Protein 2VWF (pdb70)

Structure (mmCIF, N/CA/C/O backbone):
data_2VWF
#
_entry.id   2VWF
#
_cell.length_a   41.166
_cell.length_b   41.166
_cell.length_c   107.915
_cell.angle_alpha   90.00
_cell.angle_beta   90.00
_cell.angle_gamma   120.00
#
_symmetry.space_group_name_H-M   'P 65 2 2'
#
loop_
_entity.id
_entity.type
_entity.pdbx_description
1 polymer 'GROWTH FACTOR RECEPTOR-BOUND PROTEIN 2'
2 polymer 'GRB2-ASSOCIATED-BINDING PROTEIN 2'
3 water water
#
loop_
_atom_site.group_PDB
_atom_site.id
_atom_site.type_symbol
_atom_site.label_atom_id
_atom_site.label_alt_id
_atom_site.label_comp_id
_atom_site.label_asym_id
_atom_site.label_en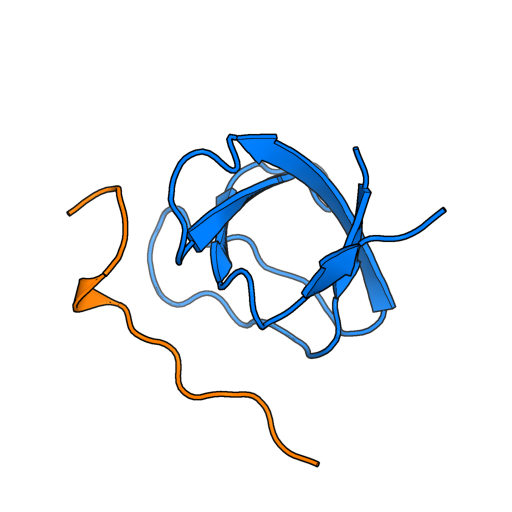tity_id
_atom_site.label_seq_id
_atom_site.pdbx_PDB_ins_code
_atom_site.Cartn_x
_atom_site.Cartn_y
_atom_site.Cartn_z
_atom_site.occupancy
_atom_site.B_iso_or_equiv
_atom_site.auth_seq_id
_atom_site.auth_comp_id
_atom_site.auth_asym_id
_atom_site.auth_atom_id
_atom_site.pdbx_PDB_model_num
ATOM 1 N N . THR A 1 3 ? -1.565 28.494 1.175 1.00 23.04 1 THR A N 1
ATOM 2 C CA . THR A 1 3 ? -2.512 27.534 0.520 1.00 22.14 1 THR A CA 1
ATOM 3 C C . THR A 1 3 ? -2.706 26.294 1.397 1.00 21.68 1 THR A C 1
ATOM 4 O O . THR A 1 3 ? -1.786 25.490 1.585 1.00 21.04 1 THR A O 1
ATOM 8 N N . TYR A 1 4 ? -3.920 26.149 1.901 1.00 19.92 2 TYR A N 1
ATOM 9 C CA . TYR A 1 4 ? -4.254 25.060 2.795 1.00 19.03 2 TYR A CA 1
ATOM 10 C C . TYR A 1 4 ? -5.349 24.178 2.301 1.00 16.67 2 TYR A C 1
ATOM 11 O O . TYR A 1 4 ? -6.266 24.596 1.597 1.00 15.80 2 TYR A O 1
ATOM 20 N N . VAL A 1 5 ? -5.253 22.925 2.711 1.00 13.24 3 VAL A N 1
ATOM 21 C CA . VAL A 1 5 ? -6.275 21.939 2.452 1.00 13.03 3 VAL A CA 1
ATOM 22 C C . VAL A 1 5 ? -6.540 21.225 3.750 1.00 12.53 3 VAL A C 1
ATOM 23 O O . VAL A 1 5 ? -5.767 21.310 4.724 1.00 13.38 3 VAL A O 1
ATOM 27 N N . GLN A 1 6 ? -7.645 20.503 3.782 1.00 12.47 4 GLN A N 1
ATOM 28 C CA . GLN A 1 6 ? -8.006 19.720 4.953 1.00 13.12 4 GLN A CA 1
ATOM 29 C C . GLN A 1 6 ? -8.282 18.283 4.515 1.00 13.08 4 GLN A C 1
ATOM 30 O O . GLN A 1 6 ? -8.927 18.041 3.487 1.00 12.70 4 GLN A O 1
ATOM 36 N N . ALA A 1 7 ? -7.799 17.297 5.280 1.00 12.79 5 ALA A N 1
ATOM 37 C CA . ALA A 1 7 ? -7.939 15.906 4.907 1.00 13.26 5 ALA A CA 1
ATOM 38 C C . ALA A 1 7 ? -9.406 15.480 4.992 1.00 12.51 5 ALA A C 1
ATOM 39 O O . ALA A 1 7 ? -10.057 15.667 6.003 1.00 12.67 5 ALA A O 1
ATOM 41 N N . LEU A 1 8 ? -9.880 14.857 3.938 1.00 12.25 6 LEU A N 1
ATOM 42 C CA . LEU A 1 8 ? -11.220 14.225 3.881 1.00 12.52 6 LEU A CA 1
ATOM 43 C C . LEU A 1 8 ? -11.277 12.820 4.477 1.00 13.35 6 LEU A C 1
ATOM 44 O O . LEU A 1 8 ? -12.347 12.326 4.827 1.00 12.88 6 LEU A O 1
ATOM 49 N N . PHE A 1 9 ? -10.129 12.142 4.487 1.00 12.20 7 PHE A N 1
ATOM 50 C CA . PHE A 1 9 ? -9.978 10.783 4.998 1.00 13.42 7 PHE A CA 1
ATOM 51 C C . PHE A 1 9 ? -8.636 10.700 5.680 1.00 13.73 7 PHE A C 1
ATOM 52 O O . PHE A 1 9 ? -7.769 11.480 5.376 1.00 12.95 7 PHE A O 1
ATOM 60 N N . ASP A 1 10 ? -8.476 9.714 6.564 1.00 13.76 8 ASP A N 1
ATOM 61 C CA . ASP A 1 10 ? -7.111 9.312 6.968 1.00 13.67 8 ASP A CA 1
ATOM 62 C C . ASP A 1 10 ? -6.337 8.843 5.734 1.00 14.49 8 ASP A C 1
ATOM 63 O O . ASP A 1 10 ? -6.889 8.192 4.849 1.00 15.26 8 ASP A O 1
ATOM 68 N N . PHE A 1 11 ? -5.041 9.146 5.685 1.00 12.97 9 PHE A N 1
ATOM 69 C CA . PHE A 1 11 ? -4.135 8.576 4.682 1.00 13.19 9 PHE A CA 1
ATOM 70 C C . PHE A 1 11 ? -3.000 7.895 5.431 1.00 13.66 9 PHE A C 1
ATOM 71 O O . PHE A 1 11 ? -2.267 8.558 6.1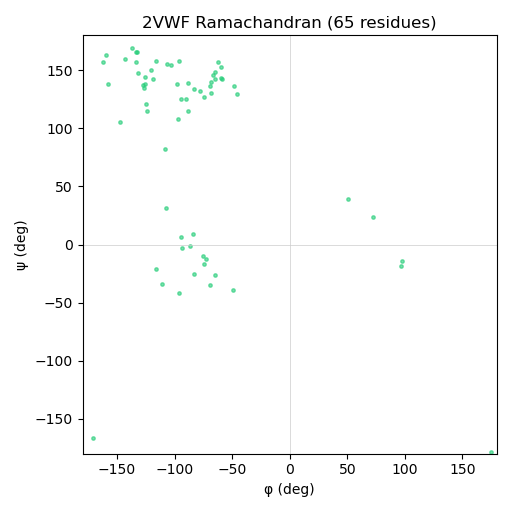69 1.00 13.68 9 PHE A O 1
ATOM 79 N N . ASP A 1 12 ? -2.920 6.570 5.296 1.00 14.82 10 ASP A N 1
ATOM 80 C CA . ASP A 1 12 ? -1.852 5.773 5.904 1.00 14.94 10 ASP A CA 1
ATOM 81 C C . ASP A 1 12 ? -0.790 5.539 4.842 1.00 14.08 10 ASP A C 1
ATOM 82 O O . ASP A 1 12 ? -0.963 4.782 3.876 1.00 14.97 10 ASP A O 1
ATOM 87 N N . PRO A 1 13 ? 0.358 6.222 5.006 1.00 13.75 11 PRO A N 1
ATOM 88 C CA . PRO A 1 13 ? 1.384 6.108 3.999 1.00 14.79 11 PRO A CA 1
ATOM 89 C C . PRO A 1 13 ? 1.999 4.724 3.861 1.00 15.74 11 PRO A C 1
ATOM 90 O O . PRO A 1 13 ? 2.238 4.045 4.858 1.00 16.89 11 PRO A O 1
ATOM 94 N N . GLN A 1 14 ? 2.289 4.351 2.617 1.00 16.18 12 GLN A N 1
ATOM 95 C CA . GLN A 1 14 ? 2.824 3.048 2.305 1.00 17.04 12 GLN A CA 1
ATOM 96 C C . GLN A 1 14 ? 4.225 3.131 1.727 1.00 17.61 12 GLN A C 1
ATOM 97 O O . GLN A 1 14 ? 4.943 2.119 1.739 1.00 18.97 12 GLN A O 1
ATOM 103 N N . GLU A 1 15 ? 4.629 4.275 1.180 1.00 15.48 13 GLU A N 1
ATOM 104 C CA . GLU A 1 15 ? 5.921 4.418 0.479 1.00 16.44 13 GLU A CA 1
ATOM 105 C C . GLU A 1 15 ? 6.622 5.657 0.994 1.00 15.33 13 GLU A C 1
ATOM 106 O O . GLU A 1 15 ? 5.967 6.641 1.361 1.00 15.02 13 GLU A O 1
ATOM 112 N N . ASP A 1 16 ? 7.943 5.620 1.031 1.00 14.89 14 ASP A N 1
ATOM 113 C CA . ASP A 1 16 ? 8.712 6.796 1.363 1.00 15.85 14 ASP A CA 1
ATOM 114 C C . ASP A 1 16 ? 8.192 7.979 0.524 1.00 14.20 14 ASP A C 1
ATOM 115 O O . ASP A 1 16 ? 8.020 7.850 -0.688 1.00 15.15 14 ASP A O 1
ATOM 120 N N . GLY A 1 17 ? 8.037 9.122 1.151 1.00 15.19 15 GLY A N 1
ATOM 121 C CA . GLY A 1 17 ? 7.584 10.292 0.457 1.00 14.36 15 GLY A CA 1
ATOM 122 C C . GLY A 1 17 ? 6.110 10.549 0.610 1.00 14.48 15 GLY A C 1
ATOM 123 O O . GLY A 1 17 ? 5.669 11.683 0.393 1.00 15.82 15 GLY A O 1
ATOM 124 N N . GLU A 1 18 ? 5.371 9.556 1.090 1.00 13.02 16 GLU A N 1
ATOM 125 C CA . GLU A 1 18 ? 3.954 9.737 1.358 1.00 11.63 16 GLU A CA 1
ATOM 126 C C . GLU A 1 18 ? 3.709 10.385 2.740 1.00 12.94 16 GLU A C 1
ATOM 127 O O . GLU A 1 18 ? 4.325 10.006 3.770 1.00 13.36 16 GLU A O 1
ATOM 133 N N . LEU A 1 19 ? 2.836 11.391 2.770 1.00 11.32 17 LEU A N 1
ATOM 134 C CA . LEU A 1 19 ? 2.565 12.164 3.964 1.00 12.01 17 LEU A CA 1
ATOM 135 C C . LEU A 1 19 ? 1.433 11.524 4.729 1.00 12.75 17 LEU A C 1
ATOM 136 O O . LEU A 1 19 ? 0.337 11.349 4.162 1.00 14.80 17 LEU A O 1
ATOM 141 N N . GLY A 1 20 ? 1.662 11.218 6.001 1.00 13.21 18 GLY A N 1
ATOM 142 C CA . GLY A 1 20 ? 0.608 10.687 6.840 1.00 13.85 18 GLY A CA 1
ATOM 143 C C . GLY A 1 20 ? -0.206 11.764 7.521 1.00 14.16 18 GLY A C 1
ATOM 144 O O . GLY A 1 20 ? 0.340 12.749 8.071 1.00 15.23 18 GLY A O 1
ATOM 145 N N . PHE A 1 21 ? -1.510 11.528 7.546 1.00 13.26 19 PHE A N 1
ATOM 146 C CA . PHE A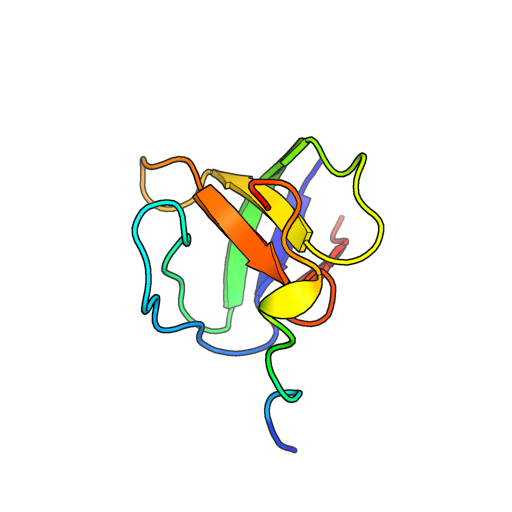 1 21 ? -2.464 12.405 8.209 1.00 13.99 19 PHE A CA 1
ATOM 147 C C . PHE A 1 21 ? -3.758 11.697 8.521 1.00 13.83 19 PHE A C 1
ATOM 148 O O . PHE A 1 21 ? -4.040 10.630 7.999 1.00 13.84 19 PHE A O 1
ATOM 156 N N . ARG A 1 22 ? -4.520 12.314 9.420 1.00 15.52 20 ARG A N 1
ATOM 157 C CA . ARG A 1 22 ? -5.845 11.846 9.762 1.00 15.13 20 ARG A CA 1
ATOM 158 C C . ARG A 1 22 ? -6.894 12.774 9.152 1.00 14.86 20 ARG A C 1
ATOM 159 O O . ARG A 1 22 ? -6.651 13.963 8.926 1.00 13.54 20 ARG A O 1
ATOM 167 N N . ARG A 1 23 ? -8.078 12.217 8.950 1.00 14.09 21 ARG A N 1
ATOM 168 C CA . ARG A 1 23 ? -9.268 13.001 8.571 1.00 14.00 21 ARG A CA 1
ATOM 169 C C . ARG A 1 23 ? -9.359 14.247 9.447 1.00 13.16 21 ARG A C 1
ATOM 170 O O . ARG A 1 23 ? -9.275 14.171 10.681 1.00 13.64 21 ARG A O 1
ATOM 178 N N . GLY A 1 24 ? -9.517 15.397 8.817 1.00 12.70 22 GLY A N 1
ATOM 179 C CA . GLY A 1 24 ? -9.645 16.651 9.520 1.00 13.01 22 GLY A CA 1
ATOM 180 C C . GLY A 1 24 ? -8.384 17.457 9.665 1.00 13.88 22 GLY A C 1
ATOM 181 O O . GLY A 1 24 ? -8.426 18.671 10.014 1.00 14.03 22 GLY A O 1
ATOM 182 N N . ASP A 1 25 ? -7.248 16.818 9.493 1.00 13.91 23 ASP A N 1
ATOM 183 C CA . ASP A 1 25 ? -6.006 17.540 9.587 1.00 13.79 23 ASP A CA 1
ATOM 184 C C . ASP A 1 25 ? -5.858 18.570 8.490 1.00 14.45 23 ASP A C 1
ATOM 185 O O . ASP A 1 25 ? -6.328 18.415 7.375 1.00 13.52 23 ASP A O 1
ATOM 190 N N . PHE A 1 26 ? -5.164 19.645 8.833 1.00 15.69 24 PHE A N 1
ATOM 191 C CA . PHE A 1 26 ? -4.872 20.679 7.857 1.00 15.54 24 PHE A CA 1
ATOM 192 C C . PHE A 1 26 ? -3.481 20.476 7.307 1.00 15.53 24 PHE A C 1
ATOM 193 O O . PHE A 1 26 ? -2.547 20.158 8.048 1.00 16.59 24 PHE A O 1
ATOM 201 N N . ILE A 1 27 ? -3.362 20.657 6.003 1.00 14.35 25 ILE A N 1
ATOM 202 C CA . ILE A 1 27 ? -2.101 20.453 5.324 1.00 14.79 25 ILE A CA 1
ATOM 203 C C . ILE A 1 27 ? -1.777 21.698 4.544 1.00 14.74 25 ILE A C 1
ATOM 204 O O . ILE A 1 27 ? -2.637 22.257 3.834 1.00 14.59 25 ILE A O 1
ATOM 209 N N . HIS A 1 28 ? -0.524 22.117 4.659 1.00 14.07 26 HIS A N 1
ATOM 210 C CA . HIS A 1 28 ? -0.040 23.260 3.949 1.00 15.24 26 HIS A CA 1
ATOM 211 C C . HIS A 1 28 ? 0.470 22.803 2.610 1.00 14.52 26 HIS A C 1
ATOM 212 O O . HIS A 1 28 ? 1.453 22.084 2.552 1.00 12.55 26 HIS A O 1
ATOM 219 N N . VAL A 1 29 ? -0.171 23.236 1.532 1.00 12.59 27 VAL A N 1
ATOM 220 C CA . VAL A 1 29 ? 0.222 22.824 0.194 1.00 13.39 27 VAL A CA 1
ATOM 221 C C . VAL A 1 29 ? 1.507 23.532 -0.229 1.00 14.01 27 VAL A C 1
ATOM 222 O O . VAL A 1 29 ? 1.620 24.751 -0.146 1.00 14.42 27 VAL A O 1
ATOM 226 N N . MET A 1 30 ? 2.483 22.746 -0.649 1.00 12.92 28 MET A N 1
ATOM 227 C CA . MET A 1 30 ? 3.773 23.280 -1.124 1.00 13.36 28 MET A CA 1
ATOM 228 C C . MET A 1 30 ? 4.041 23.112 -2.615 1.00 13.50 28 MET A C 1
ATOM 229 O O . MET A 1 30 ? 4.627 24.000 -3.227 1.00 13.90 28 MET A O 1
ATOM 234 N N . ASP A 1 31 ? 3.574 22.023 -3.219 1.00 11.92 29 ASP A N 1
ATOM 235 C CA . ASP A 1 31 ? 3.669 21.866 -4.671 1.00 12.44 29 ASP A CA 1
ATOM 236 C C . ASP A 1 31 ? 2.472 21.069 -5.168 1.00 12.90 29 ASP A C 1
ATOM 237 O O . ASP A 1 31 ? 2.356 19.857 -4.942 1.00 13.76 29 ASP A O 1
ATOM 242 N N . ASN A 1 32 ? 1.536 21.759 -5.798 1.00 12.55 30 ASN A N 1
ATOM 243 C CA . ASN A 1 32 ? 0.361 21.075 -6.372 1.00 12.19 30 ASN A CA 1
ATOM 244 C C . ASN A 1 32 ? 0.453 21.031 -7.915 1.00 12.11 30 ASN A C 1
ATOM 245 O O . ASN A 1 32 ? -0.600 21.034 -8.608 1.00 13.27 30 ASN A O 1
ATOM 250 N N . SER A 1 33 ? 1.667 20.956 -8.471 1.00 12.70 31 SER A N 1
ATOM 251 C CA . SER A 1 33 ? 1.835 21.020 -9.927 1.00 13.22 31 SER A CA 1
ATOM 252 C C . SER A 1 33 ? 1.278 19.751 -10.568 1.00 13.89 31 SER A C 1
ATOM 253 O O . SER A 1 33 ? 0.784 19.795 -11.688 1.00 14.09 31 SER A O 1
ATOM 256 N N . ASP A 1 34 ? 1.411 18.616 -9.910 1.00 12.94 32 ASP A N 1
ATOM 257 C CA 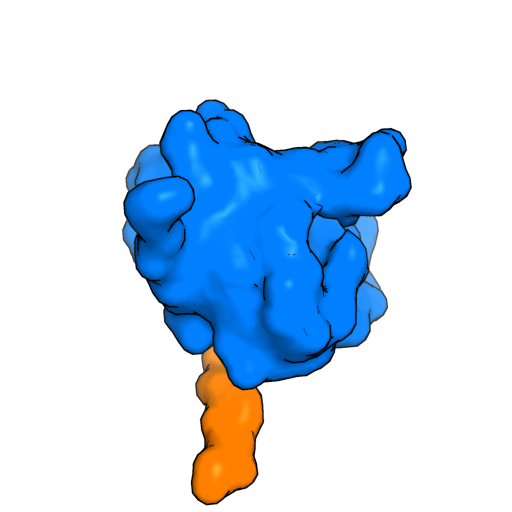. ASP A 1 34 ? 0.818 17.404 -10.438 1.00 14.20 32 ASP A CA 1
ATOM 258 C C . ASP A 1 34 ? -0.661 17.366 -10.168 1.00 14.57 32 ASP A C 1
ATOM 259 O O . ASP A 1 34 ? -1.058 17.542 -9.037 1.00 14.25 32 ASP A O 1
ATOM 264 N N . PRO A 1 35 ? -1.458 17.055 -11.185 1.00 16.74 33 PRO A N 1
ATOM 265 C CA . PRO A 1 35 ? -2.914 17.005 -11.005 1.00 16.65 33 PRO A CA 1
ATOM 266 C C . PRO A 1 35 ? -3.410 15.908 -10.053 1.00 16.71 33 PRO A C 1
ATOM 267 O O . PRO A 1 35 ? -4.476 16.043 -9.424 1.00 17.44 33 PRO A O 1
ATOM 271 N N . ASN A 1 36 ? -2.637 14.840 -9.920 1.00 14.33 34 ASN A N 1
ATOM 272 C CA . ASN A 1 36 ? -3.077 13.683 -9.147 1.00 13.58 34 ASN A CA 1
ATOM 273 C C . ASN A 1 36 ? -2.604 13.626 -7.690 1.00 12.96 34 ASN A C 1
ATOM 274 O O . ASN A 1 36 ? -3.338 13.231 -6.781 1.00 13.53 34 ASN A O 1
ATOM 279 N N . TRP A 1 37 ? -1.344 13.983 -7.495 1.00 11.28 35 TRP A N 1
ATOM 280 C CA . TRP A 1 37 ? -0.718 13.894 -6.184 1.00 11.02 35 TRP A CA 1
ATOM 281 C C . TRP A 1 37 ? -0.150 15.231 -5.793 1.00 10.57 35 TRP A C 1
ATOM 282 O O . TRP A 1 37 ? 0.709 15.758 -6.502 1.00 12.49 35 TRP A O 1
ATOM 293 N N . TRP A 1 38 ? -0.608 15.787 -4.681 1.00 11.49 36 TRP A N 1
ATOM 294 C CA . TRP A 1 38 ? -0.067 17.050 -4.204 1.00 12.15 36 TRP A CA 1
ATOM 295 C C . TRP A 1 38 ? 1.001 16.799 -3.171 1.00 12.62 36 TRP A C 1
ATOM 296 O O . TRP A 1 38 ? 1.076 15.721 -2.569 1.00 12.80 36 TRP A O 1
ATOM 307 N N . LYS A 1 39 ? 1.864 17.808 -2.999 1.00 12.26 37 LYS A N 1
ATOM 308 C CA . LYS A 1 39 ? 2.900 17.750 -1.980 1.00 13.14 37 LYS A CA 1
ATOM 309 C C . LYS A 1 39 ? 2.679 18.889 -1.007 1.00 12.35 37 LYS A C 1
ATOM 310 O O . LYS A 1 39 ? 2.309 20.008 -1.415 1.00 13.08 37 LYS A O 1
ATOM 316 N N . GLY A 1 40 ? 2.936 18.612 0.274 1.00 12.01 38 GLY A N 1
ATOM 317 C CA . GLY A 1 40 ? 2.732 19.625 1.300 1.00 11.91 38 GLY A CA 1
ATOM 318 C C . GLY A 1 40 ? 3.275 19.185 2.631 1.00 12.50 38 GLY A C 1
ATOM 319 O O . GLY A 1 40 ? 3.990 18.208 2.734 1.00 11.74 38 GLY A O 1
ATOM 320 N N . ALA A 1 41 ? 2.890 19.921 3.665 1.00 12.88 39 ALA A N 1
ATOM 321 C CA . ALA A 1 41 ? 3.403 19.677 4.988 1.00 13.38 39 ALA A CA 1
ATOM 322 C C . ALA A 1 41 ? 2.306 19.481 6.004 1.00 13.44 39 ALA A C 1
ATOM 323 O O . ALA A 1 41 ? 1.304 20.230 6.036 1.00 13.91 39 ALA A O 1
ATOM 325 N N . CYS A 1 42 ? 2.506 18.503 6.878 1.00 13.36 40 CYS A N 1
ATOM 326 C CA A CYS A 1 42 ? 1.591 18.236 8.015 0.70 14.33 40 CYS A CA 1
ATOM 327 C CA B CYS A 1 42 ? 1.705 18.426 8.085 0.30 14.93 40 CYS A CA 1
ATOM 328 C C . CYS A 1 42 ? 2.414 17.604 9.126 1.00 14.25 40 CYS A C 1
ATOM 329 O O . CYS A 1 42 ? 3.252 16.744 8.820 1.00 14.35 40 CYS A O 1
ATOM 334 N N . HIS A 1 43 ? 2.151 17.946 10.363 1.00 15.30 41 HIS A N 1
ATOM 335 C CA . HIS A 1 43 ? 2.828 17.400 11.515 1.00 16.15 41 HIS A CA 1
ATOM 336 C C . HIS A 1 43 ? 4.299 17.452 11.393 1.00 16.67 41 HIS A C 1
ATOM 337 O O . HIS A 1 43 ? 4.964 16.538 11.745 1.00 19.05 41 HIS A O 1
ATOM 344 N N . GLY A 1 44 ? 4.808 18.517 10.855 1.00 15.22 42 GLY A N 1
ATOM 345 C CA . GLY A 1 44 ? 6.238 18.669 10.824 1.00 16.65 42 GLY A CA 1
ATOM 346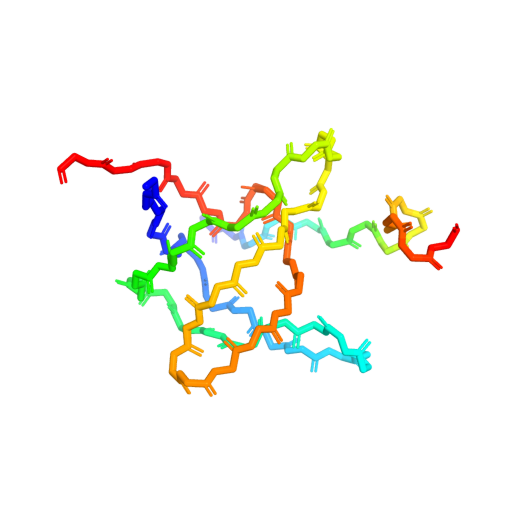 C C . GLY A 1 44 ? 7.045 17.814 9.874 1.00 17.25 42 GLY A C 1
ATOM 347 O O . GLY A 1 44 ? 8.193 17.620 10.034 1.00 18.54 42 GLY A O 1
ATOM 348 N N . GLN A 1 45 ? 6.384 17.359 8.832 1.00 18.44 43 GLN A N 1
ATOM 349 C CA . GLN A 1 45 ? 6.999 16.643 7.715 1.00 17.83 43 GLN A CA 1
ATOM 350 C C . GLN A 1 45 ? 6.474 17.209 6.405 1.00 17.20 43 GLN A C 1
ATOM 351 O O . GLN A 1 45 ? 5.459 17.762 6.387 1.00 15.99 43 GLN A O 1
ATOM 357 N N . THR A 1 46 ? 7.240 17.017 5.331 1.00 17.41 44 THR A N 1
ATOM 358 C CA . THR A 1 46 ? 6.743 17.141 3.954 1.00 15.97 44 THR A CA 1
ATOM 359 C C . THR A 1 46 ? 6.508 15.752 3.321 1.00 15.66 44 THR A C 1
ATOM 360 O O . THR A 1 46 ? 7.094 14.727 3.711 1.00 15.30 44 THR A O 1
ATOM 364 N N . GLY A 1 47 ? 5.608 15.728 2.340 1.00 14.17 45 GLY A N 1
ATOM 365 C CA . GLY A 1 47 ? 5.345 14.521 1.611 1.00 13.35 45 GLY A CA 1
ATOM 366 C C . GLY A 1 47 ? 4.200 14.742 0.644 1.00 13.32 45 GLY A C 1
ATOM 367 O O . GLY A 1 47 ? 3.683 15.868 0.515 1.00 12.87 45 GLY A O 1
ATOM 368 N N . MET A 1 48 ? 3.858 13.655 -0.066 1.00 12.74 46 MET A N 1
ATOM 369 C CA . MET A 1 48 ? 2.855 13.707 -1.119 1.00 12.00 46 MET A CA 1
ATOM 370 C C . MET A 1 48 ? 1.680 12.839 -0.738 1.00 11.00 46 MET A C 1
ATOM 371 O O . MET A 1 48 ? 1.754 11.900 0.064 1.00 12.12 46 MET A O 1
ATOM 376 N N . PHE A 1 49 ? 0.570 13.163 -1.361 1.00 10.46 47 PHE A N 1
ATOM 377 C CA . PHE A 1 49 ? -0.690 12.549 -1.014 1.00 11.56 47 PHE A CA 1
ATOM 378 C C . PHE A 1 49 ? -1.651 12.798 -2.171 1.00 12.08 47 PHE A C 1
ATOM 379 O O . PHE A 1 49 ? -1.458 13.703 -2.956 1.00 11.94 47 PHE A O 1
ATOM 387 N N . PRO A 1 50 ? -2.687 11.957 -2.302 1.00 12.46 48 PRO A N 1
ATOM 388 C CA . PRO A 1 50 ? -3.576 12.204 -3.421 1.00 11.43 48 PRO A CA 1
ATOM 389 C C . PRO A 1 50 ? -4.391 13.467 -3.258 1.00 11.31 48 PRO A C 1
ATOM 390 O O . PRO A 1 50 ? -4.905 13.703 -2.190 1.00 10.80 48 PRO A O 1
ATOM 394 N N . ARG A 1 51 ? -4.502 14.236 -4.328 1.00 11.43 49 ARG A N 1
ATOM 395 C CA . ARG A 1 51 ? -5.364 15.420 -4.372 1.00 11.60 49 ARG A CA 1
ATOM 396 C C . ARG A 1 51 ? -6.766 15.110 -3.865 1.00 12.11 49 ARG A C 1
ATOM 397 O O . ARG A 1 51 ? -7.377 15.939 -3.184 1.00 14.84 49 ARG A O 1
ATOM 405 N N . ASN A 1 52 ? -7.281 13.936 -4.219 1.00 11.54 50 ASN A N 1
ATOM 406 C CA . ASN A 1 52 ? -8.679 13.664 -3.901 1.00 13.19 50 ASN A CA 1
ATOM 407 C C . ASN A 1 52 ? -8.875 13.146 -2.466 1.00 13.55 50 ASN A C 1
ATOM 408 O O . ASN A 1 52 ? -10.008 12.717 -2.098 1.00 14.26 50 ASN A O 1
ATOM 413 N N . TYR A 1 53 ? -7.802 13.187 -1.652 1.00 12.40 51 TYR A N 1
ATOM 414 C CA . TYR A 1 53 ? -7.932 12.919 -0.227 1.00 12.41 51 TYR A CA 1
ATOM 415 C C . TYR A 1 53 ? -8.138 14.190 0.587 1.00 12.66 51 TYR A C 1
ATOM 416 O O . TYR A 1 53 ? -8.296 14.122 1.830 1.00 11.64 51 TYR A O 1
ATOM 425 N N . VAL A 1 54 ? -8.109 15.334 -0.098 1.00 12.22 52 VAL A N 1
ATOM 426 C CA . VAL A 1 54 ? -8.272 16.597 0.562 1.00 12.65 52 VAL A CA 1
ATOM 427 C C . VAL A 1 54 ? -9.235 17.533 -0.115 1.00 12.41 52 VAL A C 1
ATOM 428 O O . VAL A 1 54 ? -9.576 17.368 -1.303 1.00 13.38 52 VAL A O 1
ATOM 432 N N . THR A 1 55 ? -9.618 18.554 0.638 1.00 13.39 53 THR A N 1
ATOM 433 C CA . THR A 1 55 ? -10.352 19.693 0.063 1.00 13.63 53 THR A CA 1
ATOM 434 C C . THR A 1 55 ? -9.631 20.996 0.390 1.00 14.20 53 THR A C 1
ATOM 435 O O . THR A 1 55 ? -9.091 21.206 1.501 1.00 14.57 53 THR A O 1
ATOM 439 N N . ALA A 1 56 ? -9.670 21.933 -0.551 1.00 14.24 54 ALA A N 1
ATOM 440 C CA . ALA A 1 56 ? -9.195 23.281 -0.246 1.00 14.59 54 ALA A CA 1
ATOM 441 C C . ALA A 1 56 ? -10.003 23.865 0.900 1.00 15.11 54 ALA A C 1
ATOM 442 O O . ALA A 1 56 ? -11.123 23.434 1.174 1.00 14.91 54 ALA A O 1
ATOM 444 N N . VAL A 1 57 ? -9.413 24.764 1.645 1.00 15.11 55 VAL A N 1
ATOM 445 C CA . VAL A 1 57 ? -10.124 25.445 2.701 1.00 17.42 55 VAL A CA 1
ATOM 446 C C . VAL A 1 57 ? -9.822 26.930 2.736 1.00 18.48 55 VAL A C 1
ATOM 447 O O . VAL A 1 57 ? -8.920 27.394 2.036 1.00 19.70 55 VAL A O 1
ATOM 451 N N . ASN A 1 58 ? -10.611 27.644 3.538 1.00 19.34 56 ASN A N 1
ATOM 452 C CA . ASN A 1 58 ? -10.537 29.103 3.730 1.00 20.89 56 ASN A CA 1
ATOM 453 C C . ASN A 1 58 ? -10.345 29.471 5.207 1.00 21.94 56 ASN A C 1
ATOM 454 O O . ASN A 1 58 ? -9.334 29.110 5.806 1.00 24.67 56 ASN A O 1
ATOM 459 N N . ILE B 2 1 ? -19.879 6.307 2.295 1.00 22.99 1 ILE B N 1
ATOM 460 C CA . ILE B 2 1 ? -18.616 7.098 2.344 1.00 23.61 1 ILE B CA 1
ATOM 461 C C . ILE B 2 1 ? -17.427 6.179 2.383 1.00 23.46 1 ILE B C 1
ATOM 462 O O . ILE B 2 1 ? -17.388 5.276 3.191 1.00 24.18 1 ILE B O 1
ATOM 467 N N . GLN B 2 2 ? -16.468 6.398 1.497 1.00 23.23 2 GLN B N 1
ATOM 468 C CA . GLN B 2 2 ? -15.299 5.530 1.438 1.00 23.01 2 GLN B CA 1
ATOM 469 C C . GLN B 2 2 ? -14.133 6.221 0.776 1.00 20.77 2 GLN B C 1
ATOM 470 O O . GLN B 2 2 ? -14.321 6.894 -0.239 1.00 20.62 2 GLN B O 1
ATOM 476 N N . PRO B 2 3 ? -12.923 6.044 1.323 1.00 18.85 3 PRO B N 1
ATOM 477 C CA . PRO B 2 3 ? -11.777 6.701 0.703 1.00 18.51 3 PRO B CA 1
ATOM 478 C C . PRO B 2 3 ? -11.591 6.272 -0.732 1.00 17.03 3 PRO B C 1
ATOM 479 O O . PRO B 2 3 ? -11.815 5.119 -1.053 1.00 17.93 3 PRO B O 1
ATOM 483 N N . PRO B 2 4 ? -11.205 7.186 -1.614 1.00 16.65 4 PRO B N 1
ATOM 484 C CA . PRO B 2 4 ? -10.925 6.813 -3.011 1.00 16.13 4 PRO B CA 1
ATOM 485 C C . PRO B 2 4 ? -9.776 5.837 -3.196 1.00 15.09 4 PRO B C 1
ATOM 486 O O . PRO B 2 4 ? -8.914 5.757 -2.366 1.00 15.45 4 PRO B O 1
ATOM 490 N N . PRO B 2 5 ? -9.754 5.101 -4.309 1.00 15.91 5 PRO B N 1
ATOM 491 C CA . PRO B 2 5 ? -8.601 4.232 -4.533 1.00 15.04 5 PRO B CA 1
ATOM 492 C C . PRO B 2 5 ? -7.397 5.113 -4.742 1.00 15.03 5 PRO B C 1
ATOM 493 O O . PRO B 2 5 ? -7.532 6.192 -5.304 1.00 13.84 5 PRO B O 1
ATOM 497 N N . VAL B 2 6 ? -6.239 4.648 -4.271 1.00 13.56 6 VAL B N 1
ATOM 498 C CA . VAL B 2 6 ? -4.969 5.353 -4.382 1.00 13.78 6 VAL B CA 1
ATOM 499 C C . VAL B 2 6 ? -4.244 4.841 -5.639 1.00 14.06 6 VAL B C 1
ATOM 500 O O . VAL B 2 6 ? -4.037 3.618 -5.798 1.00 15.29 6 VAL B O 1
ATOM 504 N N . ASN B 2 7 ? -3.877 5.778 -6.504 1.00 13.51 7 ASN B N 1
ATOM 505 C CA . ASN B 2 7 ? -3.385 5.471 -7.838 1.00 12.21 7 ASN B CA 1
ATOM 506 C C . ASN B 2 7 ? -1.907 5.749 -7.892 1.00 11.32 7 ASN B C 1
ATOM 507 O O . ASN B 2 7 ? -1.454 6.803 -8.347 1.00 11.12 7 ASN B O 1
ATOM 512 N N . ARG B 2 8 ? -1.117 4.782 -7.414 1.00 11.80 8 ARG B N 1
ATOM 513 C CA . ARG B 2 8 ? 0.303 5.038 -7.227 1.00 12.28 8 ARG B CA 1
ATOM 514 C C . ARG B 2 8 ? 1.110 5.081 -8.533 1.00 11.44 8 ARG B C 1
ATOM 515 O O . ARG B 2 8 ? 2.185 5.679 -8.563 1.00 12.69 8 ARG B O 1
ATOM 523 N N . ASN B 2 9 ? 0.571 4.556 -9.641 1.00 11.83 9 ASN B N 1
ATOM 524 C CA . ASN B 2 9 ? 1.301 4.626 -10.894 1.00 13.15 9 ASN B CA 1
ATOM 525 C C . ASN B 2 9 ? 1.298 6.050 -11.434 1.00 13.62 9 ASN B C 1
ATOM 526 O O . ASN B 2 9 ? 2.078 6.379 -12.317 1.00 15.62 9 ASN B O 1
ATOM 531 N N . LEU B 2 10 ? 0.457 6.907 -10.866 1.00 13.56 10 LEU B N 1
ATOM 532 C CA . LEU B 2 10 ? 0.388 8.306 -11.293 1.00 13.80 10 LEU B CA 1
ATOM 533 C C . LEU B 2 10 ? 1.260 9.247 -10.444 1.00 14.32 10 LEU B C 1
ATOM 534 O O . LEU B 2 10 ? 1.246 10.491 -10.624 1.00 13.06 10 LEU B O 1
ATOM 539 N N . LYS B 2 11 ? 2.053 8.668 -9.539 1.00 14.10 11 LYS B N 1
ATOM 540 C CA . LYS B 2 11 ? 2.829 9.509 -8.619 1.00 14.57 11 LYS B CA 1
ATOM 541 C C . LYS B 2 11 ? 3.897 10.247 -9.361 1.00 15.63 11 LYS B C 1
ATOM 542 O O . LYS B 2 11 ? 4.537 9.695 -10.252 1.00 16.32 11 LYS B O 1
ATOM 548 N N . PRO B 2 12 ? 4.111 11.517 -8.996 1.00 15.99 12 PRO B N 1
ATOM 549 C CA . PRO B 2 12 ? 5.055 12.375 -9.729 1.00 17.28 12 PRO B CA 1
ATOM 550 C C . PRO B 2 12 ? 6.510 12.071 -9.456 1.00 19.12 12 PRO B C 1
ATOM 551 O O . PRO B 2 12 ? 7.384 12.614 -10.144 1.00 20.83 12 PRO B O 1
ATOM 555 N N . ASP B 2 13 ? 6.804 11.234 -8.461 1.00 19.19 13 ASP B N 1
ATOM 556 C CA . ASP B 2 13 ? 8.175 10.776 -8.268 1.00 20.34 13 ASP B CA 1
ATOM 557 C C . ASP B 2 13 ? 8.475 9.545 -9.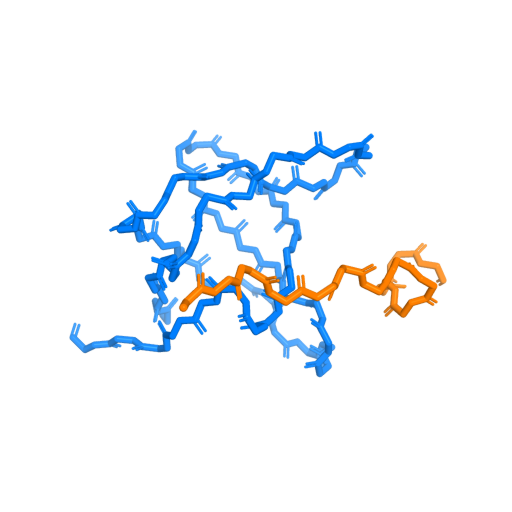126 1.00 21.93 13 ASP B C 1
ATOM 558 O O . ASP B 2 13 ? 9.613 9.063 -9.098 1.00 22.55 13 ASP B O 1
ATOM 563 N N . ARG B 2 14 ? 7.473 9.054 -9.888 1.00 24.24 14 ARG B N 1
ATOM 564 C CA . ARG B 2 14 ? 7.654 8.009 -10.939 1.00 24.78 14 ARG B CA 1
ATOM 565 C C . ARG B 2 14 ? 7.824 8.643 -12.322 1.00 26.42 14 ARG B C 1
ATOM 566 O O . ARG B 2 14 ? 8.448 9.710 -12.444 1.00 29.09 14 ARG B O 1
#

Secondary structure (DSSP, 8-state):
-EEEESS-B---STTBPPB-TT-EEEEEE--SSSEEEEEETTEEEEEEGGGEEE--/--PPPP-GGG-TT-

CATH classification: 2.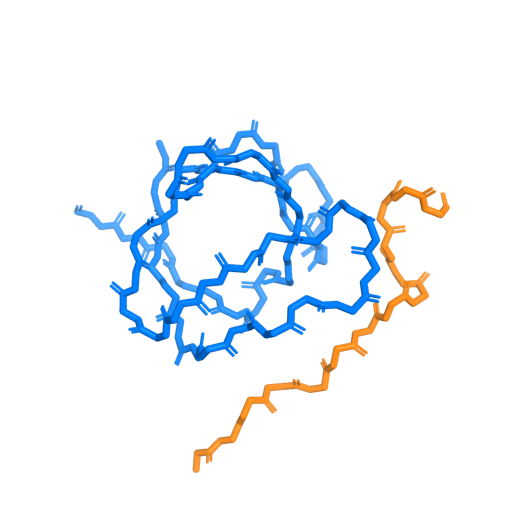30.30.40

Foldseek 3Di:
DKKFFCAFDDDDDPQADGDGHGFMWAFDACPDVFKTWTDDPHDIGIDGPVRIGDDD/DDDDDDDVVPDPVD

InterPro domains:
  IPR000980 SH2 domain [PF00017] (60-135)
  IPR000980 SH2 domain [PS50001] (60-152)
  IPR000980 SH2 domain [SM00252] (58-141)
  IPR001452 SH3 domain [PF00018] (4-50)
  IPR001452 SH3 domain [PF00018] (162-206)
  IPR001452 SH3 domain [PR00452] (1-11)
  IPR001452 SH3 domain [PR00452] (15-30)
  IPR001452 SH3 domain [PR00452] (190-199)
  IPR001452 SH3 domain [PR00452] (201-213)
  IPR001452 SH3 domain [PS50002] (1-58)
  IPR001452 SH3 domain [PS50002] (156-215)
  IPR001452 SH3 domain [SM00326] (1-57)
  IPR001452 SH3 domain [SM00326] (159-214)
  IPR035641 GRB2, N-terminal SH3 domain [cd11946] (1-56)
  IPR035643 GRB2, C-terminal SH3 domain [cd11949] (160-212)
  IPR036028 SH3-like domain superfamily [SSF50044] (2-77)
  IPR036028 SH3-like domain superfamily [SSF50044] (154-198)
  IPR036860 SH2 domain superfamily [G3DSA:3.30.505.10] (51-164)
  IPR036860 SH2 domain superfamily [SSF55550] (55-210)
  IPR043539 Grb2-like [PTHR46037] (1-215)

Organism: Homo sapiens (NCBI:txid9606)

Radius of gyration: 10.78 Å; Cα contacts (8 Å, |Δi|>4): 144; chains: 2; bounding box: 27×26×23 Å

Sequence (70 aa):
TYVQALFDFDPQEDGELGFRRGDFIHVMDNSDPNWWKGACCHGQTGMFPRNYVTAVNIQPPPVNRNLKPDR

B-factor: mean 16.46, std 4.87, range [6.96, 39.23]

Solvent-accessible surface area: 4610 Å² total; per-residue (Å²): 112,105,1,51,5,77,34,91,9,108,52,120,64,144,40,17,4,29,12,167,163,25,27,110,0,76,1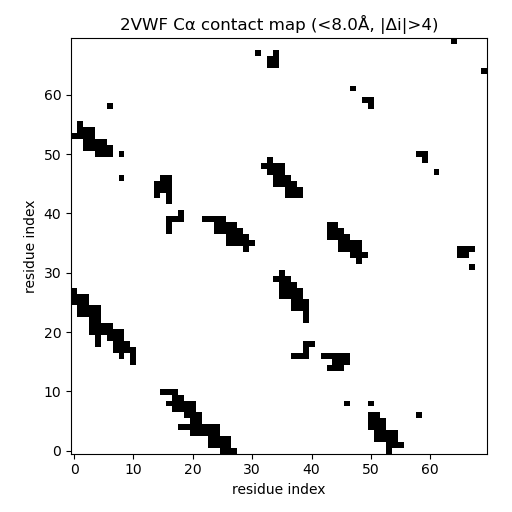4,120,60,71,96,33,106,62,3,36,70,1,27,11,125,83,120,95,10,14,0,6,96,67,11,2,54,69,53,200,213,148,64,31,107,46,73,54,138,90,6,46,85,154

Nearest PDB structures (foldseek):
  2vwf-assembly1_A  TM=1.018E+00  e=4.426E-11  Homo sapiens
  2vvk-assembly1_A  TM=9.752E-01  e=1.740E-09  Homo sapiens
  2f2x-assembly1_A  TM=9.798E-01  e=2.531E-06  Gallus gallus
  2f2w-assembly1_A  TM=9.620E-01  e=3.233E-06  Gallus gallus
  3u23-assembly1_A  TM=9.316E-01  e=2.860E-06  Homo sapiens

GO terms:
  GO:0005515 protein binding (F, IPI)
  GO:0005091 guanyl-nucleotide exchange factor adaptor activity (F, IDA)
  GO:0042110 T cell activation (P, IDA)
  GO:0042267 natural killer cell mediated cytotoxicity (P, IDA)
  GO:0030674 protein-macromolecule adaptor activity (F, IDA)
  GO:0045953 negative regulation of natural killer cell mediated cytotoxicity (P, IDA)
  GO:0035022 positive regulation of Rac protein signal transduction (P, IC)
  GO:0005829 cytosol (C, TAS)
  GO:0005634 nucleus (C, IDA)
  GO:0005737 cytoplasm (C, IDA)
  GO:0005768 endosome (C, IDA)
  GO:0017124 SH3 domain binding (F, IDA)
  GO:0005634 nucleus (C, EXP)
  GO:0005737 cytoplasm (C, EXP)
  GO:0005168 neurotrophin TRKA receptor binding (F, IPI)
  GO:0046875 ephrin receptor binding (F, IPI)
  GO:0005886 plasma membrane (C, TAS)
  GO:0042802 identical protein binding (F, IPI)
  GO:0070436 Grb2-EGFR complex (C, IDA)
  GO:0042770 signal transduction in response to DNA damage (P, IMP)